Protein AF-A0A1B7MG54-F1 (afdb_monomer)

Radius of gyration: 35.6 Å; Cα contacts (8 Å, |Δi|>4): 89; chains: 1; bounding box: 118×26×64 Å

pLDDT: mean 81.55, std 20.48, range [39.06, 98.69]

Secondary structure (DSSP, 8-state):
------PPPP----------------------------HHHHHHHHHHHHHHTTT-HHHHHHHH-TTTGGGGG-EEEEEETTS--EEEEHHHHHHHHHTT--EEE-TT-GGGG-

Foldseek 3Di:
DDDDDDDDDDDDDDDDDPPPPPPPPPPPPPDPPPPPQDPVNVVVVLVVVCVVVVNQVLVSCCVVPVPCSVQQQDWWFKAWPPDQTDIDGVSVVVVCVVVVTDIDTCRVPVVVND

Mean predicted aligned error: 14.71 Å

Organism: NCBI:txid1314800

Nearest PDB structures (foldseek):
  6zep-assembly1_A  TM=8.447E-01  e=1.990E+00  Aspergillus oryzae RIB40
  4dgu-assembly1_A  TM=4.795E-01  e=6.041E+00  Bacteroides thetaiotaomicron VPI-5482
  5yph-assembly2_B  TM=4.658E-01  e=7.844E+00  Homo sapiens

Solvent-accessible surface area (backbone atoms only — not comparable to full-atom values): 7386 Å² total; per-residue (Å²): 134,87,83,85,87,84,88,86,79,85,84,83,81,84,79,80,84,79,84,76,75,74,76,66,80,80,75,73,81,63,76,79,77,76,75,72,75,47,72,68,55,51,51,54,51,51,55,52,41,25,68,73,50,81,61,36,64,55,62,42,42,43,70,76,39,58,90,60,38,70,56,37,70,36,81,30,32,36,27,41,76,97,54,74,70,43,82,46,28,46,33,52,54,51,52,36,52,75,73,69,53,61,64,48,84,32,63,94,43,60,78,79,74,112

Sequence (114 aa):
MKTFTPLYALLSLLSVSAAAILELPQEVLGRPKIEVLTDRDRDAIIEQLLTTYDDDPVHVMRILDPDNASELDSPRLLQVFGAEAVWMTEGDKLRLRQQGLGFIDLTDHQDLHA

Structure (mmCIF, N/CA/C/O backbone):
data_AF-A0A1B7MG54-F1
#
_entry.id   AF-A0A1B7MG54-F1
#
loop_
_atom_site.group_PDB
_atom_site.id
_atom_site.type_symbol
_atom_site.label_atom_id
_atom_site.label_alt_id
_atom_site.label_comp_id
_atom_site.label_asym_id
_atom_site.label_entity_id
_atom_site.label_seq_id
_atom_site.pdbx_PDB_ins_code
_atom_site.Cartn_x
_atom_site.Cartn_y
_atom_site.Cartn_z
_atom_site.occupancy
_atom_site.B_iso_or_equiv
_atom_site.auth_seq_id
_atom_site.auth_comp_id
_atom_site.auth_asym_id
_atom_site.auth_atom_id
_atom_site.pdbx_PDB_model_num
ATOM 1 N N . MET A 1 1 ? 102.495 -2.946 -30.472 1.00 39.06 1 MET A N 1
ATOM 2 C CA . MET A 1 1 ? 101.785 -2.102 -31.463 1.00 39.06 1 MET A CA 1
ATOM 3 C C . MET A 1 1 ? 100.342 -2.606 -31.491 1.00 39.06 1 MET A C 1
ATOM 5 O O . MET A 1 1 ? 100.162 -3.758 -31.842 1.00 39.06 1 MET A O 1
ATOM 9 N N . LYS A 1 2 ? 99.415 -2.008 -30.715 1.00 44.91 2 LYS A N 1
ATOM 10 C CA . LYS A 1 2 ? 98.339 -1.076 -31.160 1.00 44.91 2 LYS A CA 1
ATOM 11 C C . LYS A 1 2 ? 97.687 -1.576 -32.468 1.00 44.91 2 LYS A C 1
ATOM 13 O O . LYS A 1 2 ? 98.410 -1.693 -33.443 1.00 44.91 2 LYS A O 1
ATOM 18 N N . THR A 1 3 ? 96.398 -1.925 -32.541 1.00 43.34 3 THR A N 1
ATOM 19 C CA . THR A 1 3 ? 95.221 -1.042 -32.349 1.00 43.34 3 THR A CA 1
ATOM 20 C C . THR A 1 3 ? 93.901 -1.852 -32.341 1.00 43.34 3 THR A C 1
ATOM 22 O O . THR A 1 3 ? 93.774 -2.789 -33.116 1.00 43.34 3 THR A O 1
ATOM 25 N N . PHE A 1 4 ? 93.003 -1.619 -31.375 1.00 43.94 4 PHE A N 1
ATOM 26 C CA . PHE A 1 4 ? 91.692 -0.926 -31.476 1.00 43.94 4 PHE A CA 1
ATOM 27 C C . PHE A 1 4 ? 90.560 -1.614 -32.279 1.00 43.94 4 PHE A C 1
ATOM 29 O O . PHE A 1 4 ? 90.593 -1.700 -33.501 1.00 43.94 4 PHE A O 1
ATOM 36 N N . THR A 1 5 ? 89.521 -1.999 -31.526 1.00 47.81 5 THR A N 1
ATOM 37 C CA . THR A 1 5 ? 88.101 -2.235 -31.873 1.00 47.81 5 THR A CA 1
ATOM 38 C C . THR A 1 5 ? 87.473 -1.007 -32.575 1.00 47.81 5 THR A C 1
ATOM 40 O O . THR A 1 5 ? 87.996 0.093 -32.379 1.00 47.81 5 THR A O 1
ATOM 43 N N . PRO A 1 6 ? 86.342 -1.114 -33.320 1.00 54.69 6 PRO A N 1
ATOM 44 C CA . PRO A 1 6 ? 85.039 -1.099 -32.635 1.00 54.69 6 PRO A CA 1
ATOM 45 C C . PRO A 1 6 ? 83.859 -1.862 -33.284 1.00 54.69 6 PRO A C 1
ATOM 47 O O . PRO A 1 6 ? 83.765 -2.097 -34.486 1.00 54.69 6 PRO A O 1
ATOM 50 N N . LEU A 1 7 ? 82.937 -2.181 -32.374 1.00 55.66 7 LEU A N 1
ATOM 51 C CA . LEU A 1 7 ? 81.553 -2.631 -32.495 1.00 55.66 7 LEU A CA 1
ATOM 52 C C . LEU A 1 7 ? 80.721 -1.656 -33.356 1.00 55.66 7 LEU A C 1
ATOM 54 O O . LEU A 1 7 ? 80.660 -0.469 -33.036 1.00 55.66 7 LEU A O 1
ATOM 5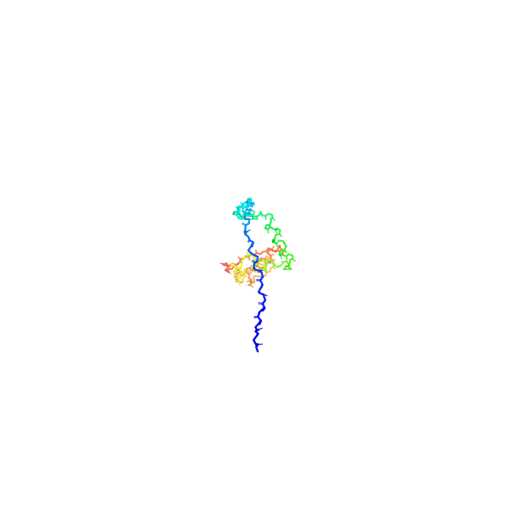8 N N . TYR A 1 8 ? 80.079 -2.138 -34.426 1.00 51.84 8 TYR A N 1
ATOM 59 C CA . TYR A 1 8 ? 79.202 -1.312 -35.265 1.00 51.84 8 TYR A CA 1
ATOM 60 C C . TYR A 1 8 ? 77.760 -1.311 -34.748 1.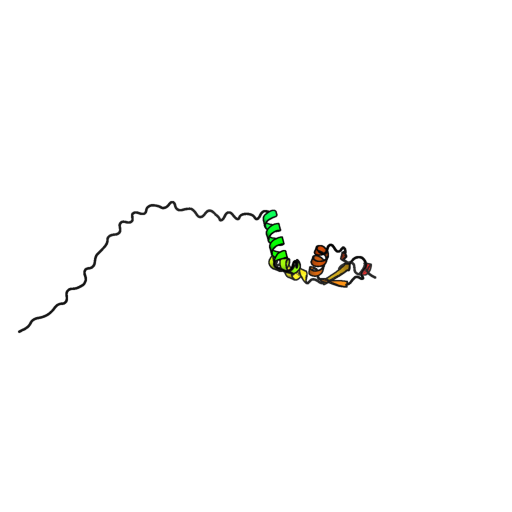00 51.84 8 TYR A C 1
ATOM 62 O O . TYR A 1 8 ? 77.174 -2.354 -34.464 1.00 51.84 8 TYR A O 1
ATOM 70 N N . ALA A 1 9 ? 77.240 -0.093 -34.607 1.00 50.41 9 ALA A N 1
ATOM 71 C CA . ALA A 1 9 ? 75.961 0.258 -34.019 1.00 50.41 9 ALA A CA 1
ATOM 72 C C . ALA A 1 9 ? 74.763 0.011 -34.951 1.00 50.41 9 ALA A C 1
ATOM 74 O O . ALA A 1 9 ? 74.864 0.058 -36.176 1.00 50.41 9 ALA A O 1
ATOM 75 N N . LEU A 1 10 ? 73.629 -0.228 -34.291 1.00 43.56 10 LEU A N 1
ATOM 76 C CA . LEU A 1 10 ? 72.277 -0.451 -34.795 1.00 43.56 10 LEU A CA 1
ATOM 77 C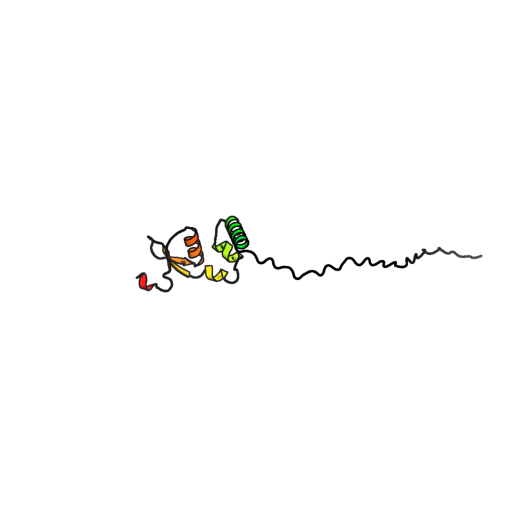 C . LEU A 1 10 ? 71.811 0.618 -35.805 1.00 43.56 10 LEU A C 1
ATOM 79 O O . LEU A 1 10 ? 71.981 1.816 -35.589 1.00 43.56 10 LEU A O 1
ATOM 83 N N . LEU A 1 11 ? 71.154 0.157 -36.869 1.00 44.91 11 LEU A N 1
ATOM 84 C CA . LEU A 1 11 ? 70.574 0.954 -37.946 1.00 44.91 11 LEU A CA 1
ATOM 85 C C . LEU A 1 11 ? 69.207 1.526 -37.520 1.00 44.91 11 LEU A C 1
ATOM 87 O O . LEU A 1 11 ? 68.247 0.778 -37.339 1.00 44.91 11 LEU A O 1
ATOM 91 N N . SER A 1 12 ? 69.104 2.848 -37.382 1.00 51.25 12 SER A N 1
ATOM 92 C CA . SER A 1 12 ? 67.831 3.550 -37.172 1.00 51.25 12 SER A CA 1
ATOM 93 C C . SER A 1 12 ? 67.084 3.707 -38.499 1.00 51.25 12 SER A C 1
ATOM 95 O O . SER A 1 12 ? 67.487 4.499 -39.350 1.00 51.25 12 SER A O 1
ATOM 97 N N . LEU A 1 13 ? 65.976 2.982 -38.673 1.00 51.38 13 LEU A N 1
ATOM 98 C CA . LEU A 1 13 ? 65.031 3.207 -39.770 1.00 51.38 13 LEU A CA 1
ATOM 99 C C . LEU A 1 13 ? 64.012 4.277 -39.357 1.00 51.38 13 LEU A C 1
ATOM 101 O O . LEU A 1 13 ? 63.067 4.013 -38.618 1.00 51.38 13 LEU A O 1
ATOM 105 N N . LEU A 1 14 ? 64.211 5.494 -39.862 1.00 52.09 14 LEU A N 1
ATOM 106 C CA . LEU A 1 14 ? 63.184 6.532 -39.932 1.00 52.09 14 LEU A CA 1
ATOM 107 C C . LEU A 1 14 ? 62.123 6.090 -40.947 1.00 52.09 14 LEU A C 1
ATOM 109 O O . LEU A 1 14 ? 62.363 6.145 -42.151 1.00 52.09 14 LEU A O 1
ATOM 113 N N . SER A 1 15 ? 60.954 5.662 -40.474 1.00 53.56 15 SER A N 1
ATOM 114 C CA . SER A 1 15 ? 59.768 5.565 -41.330 1.00 53.56 15 SER A CA 1
ATOM 115 C C . SER A 1 15 ? 58.968 6.856 -41.203 1.00 53.56 15 SER A C 1
ATOM 117 O O . SER A 1 15 ? 58.449 7.184 -40.139 1.00 53.56 15 SER A O 1
ATOM 119 N N . VAL A 1 16 ? 58.937 7.608 -42.301 1.00 57.28 16 VAL A N 1
ATOM 120 C CA . VAL A 1 16 ? 58.139 8.820 -42.493 1.00 57.28 16 VAL A 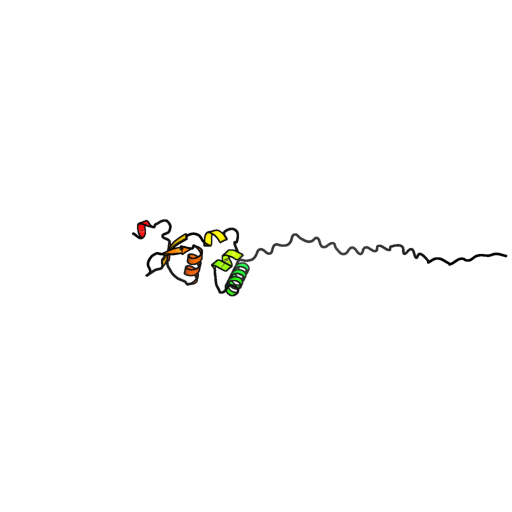CA 1
ATOM 121 C C . VAL A 1 16 ? 56.661 8.428 -42.583 1.00 57.28 16 VAL A C 1
ATOM 123 O O . VAL A 1 16 ? 56.295 7.556 -43.368 1.00 57.28 16 VAL A O 1
ATOM 126 N N . SER A 1 17 ? 55.817 9.071 -41.775 1.00 51.16 17 SER A N 1
ATOM 127 C CA . SER A 1 17 ? 54.362 8.901 -41.784 1.00 51.16 17 SER A CA 1
ATOM 128 C C . SER A 1 17 ? 53.746 9.293 -43.126 1.00 51.16 17 SER A C 1
ATOM 130 O O . SER A 1 17 ? 53.853 10.443 -43.546 1.00 51.16 17 SER A O 1
ATOM 132 N N . ALA A 1 18 ? 52.995 8.377 -43.736 1.00 50.34 18 ALA A N 1
ATOM 133 C CA . ALA A 1 18 ? 51.932 8.720 -44.673 1.00 50.34 18 ALA A CA 1
ATOM 134 C C . ALA A 1 18 ? 50.605 8.683 -43.904 1.00 50.34 18 ALA A C 1
ATOM 136 O O . ALA A 1 18 ? 49.955 7.645 -43.799 1.00 50.34 18 ALA A O 1
ATOM 137 N N . ALA A 1 19 ? 50.228 9.818 -43.314 1.00 50.47 19 ALA A N 1
ATOM 138 C CA . ALA A 1 19 ? 48.891 10.019 -42.773 1.00 50.47 19 ALA A CA 1
ATOM 139 C C . ALA A 1 19 ? 47.904 10.166 -43.943 1.00 50.47 19 ALA A C 1
ATOM 141 O O . ALA A 1 19 ? 47.528 11.269 -44.324 1.00 50.47 19 ALA A O 1
ATOM 142 N N . ALA A 1 20 ? 47.503 9.044 -44.540 1.00 48.72 20 ALA A N 1
ATOM 143 C CA . ALA A 1 20 ? 46.268 8.981 -45.305 1.00 48.72 20 ALA A CA 1
ATOM 144 C C . ALA A 1 20 ? 45.132 8.815 -44.291 1.00 48.72 20 ALA A C 1
ATOM 146 O O . ALA A 1 20 ? 44.711 7.704 -43.975 1.00 48.72 20 ALA A O 1
ATOM 147 N N . ILE A 1 21 ? 44.695 9.937 -43.718 1.00 54.50 21 ILE A N 1
ATOM 148 C CA . ILE A 1 21 ? 43.445 10.001 -42.967 1.00 54.50 21 ILE A CA 1
ATOM 149 C C . ILE A 1 21 ? 42.344 9.814 -44.014 1.00 54.50 21 ILE A C 1
ATOM 151 O O . ILE A 1 21 ? 41.903 10.760 -44.658 1.00 54.50 21 ILE A O 1
ATOM 155 N N . LEU A 1 22 ? 41.955 8.561 -44.250 1.00 44.34 22 LEU A N 1
ATOM 156 C CA . LEU A 1 22 ? 40.609 8.268 -44.715 1.00 44.34 22 LEU A CA 1
ATOM 157 C C . LEU A 1 22 ? 39.703 8.815 -43.617 1.00 44.34 22 LEU A C 1
ATOM 159 O O . LEU A 1 22 ? 39.643 8.233 -42.533 1.00 44.34 22 LEU A O 1
ATOM 163 N N . GLU A 1 23 ? 39.092 9.974 -43.849 1.00 54.38 23 GLU A N 1
ATOM 164 C CA . GLU A 1 23 ? 38.070 10.496 -42.954 1.00 54.38 23 GLU A CA 1
ATOM 165 C C . GLU A 1 23 ? 36.915 9.495 -42.946 1.00 54.38 23 GLU A C 1
ATOM 167 O O . GLU A 1 23 ? 36.025 9.515 -43.795 1.00 54.38 23 GLU A O 1
ATOM 172 N N . LEU A 1 24 ? 36.966 8.561 -41.993 1.00 53.06 24 LEU A N 1
ATOM 173 C CA . LEU A 1 24 ? 35.782 7.871 -41.521 1.00 53.06 24 LEU A CA 1
ATOM 174 C C . LEU A 1 24 ? 34.788 8.979 -41.170 1.00 53.06 24 LEU A C 1
ATOM 176 O O . LEU A 1 24 ? 35.163 9.865 -40.389 1.00 53.06 24 LEU A O 1
ATOM 180 N N . PRO A 1 25 ? 33.576 8.978 -41.755 1.00 49.09 25 PRO A N 1
ATOM 181 C CA . PRO A 1 25 ? 32.579 9.975 -41.417 1.00 49.09 25 PRO A CA 1
ATOM 182 C C . PRO A 1 25 ? 32.451 9.966 -39.899 1.00 49.09 25 PRO A C 1
ATOM 184 O O . PRO A 1 25 ? 32.178 8.926 -39.301 1.00 49.09 25 PRO A O 1
ATOM 187 N N . GLN A 1 26 ? 32.762 11.102 -39.277 1.00 62.53 26 GLN A N 1
ATOM 188 C CA . GLN A 1 26 ? 32.583 11.273 -37.847 1.00 62.53 26 GLN A CA 1
ATOM 189 C C . GLN A 1 26 ? 31.085 11.120 -37.601 1.00 62.53 26 GLN A C 1
ATOM 191 O O . GLN A 1 26 ? 30.303 12.025 -37.898 1.00 62.53 26 GLN A O 1
ATOM 196 N N . GLU A 1 27 ? 30.676 9.944 -37.131 1.00 62.25 27 GLU A N 1
ATOM 197 C CA . GLU A 1 27 ? 29.332 9.732 -36.632 1.00 62.25 27 GLU A CA 1
ATOM 198 C C . GLU A 1 27 ? 29.210 10.619 -35.399 1.00 62.25 27 GLU A C 1
ATOM 200 O O . GLU A 1 27 ? 29.759 10.341 -34.332 1.00 62.25 27 GLU A O 1
ATOM 205 N N . VAL A 1 28 ? 28.569 11.771 -35.589 1.00 66.12 28 VAL A N 1
ATOM 206 C CA . VAL A 1 28 ? 28.120 12.615 -34.493 1.00 66.12 28 VAL A CA 1
ATOM 207 C C . VAL A 1 28 ? 27.255 11.703 -33.643 1.00 66.12 28 VAL A C 1
ATOM 209 O O . VAL A 1 28 ? 26.171 11.328 -34.087 1.00 66.12 28 VAL A O 1
ATOM 212 N N . LEU A 1 29 ? 27.754 11.308 -32.467 1.00 61.38 29 LEU A N 1
ATOM 213 C CA . LEU A 1 29 ? 26.973 10.603 -31.458 1.00 61.38 29 LEU A CA 1
ATOM 214 C C . LEU A 1 29 ? 25.759 11.483 -31.177 1.00 61.38 29 LEU A C 1
ATOM 216 O O . LEU A 1 29 ? 25.831 12.458 -30.424 1.00 61.38 29 LEU A O 1
ATOM 220 N N . GLY A 1 30 ? 24.663 11.191 -31.878 1.00 61.00 30 GLY A N 1
ATOM 221 C CA . GLY A 1 30 ? 23.397 11.853 -31.673 1.00 61.00 30 GLY A CA 1
ATOM 222 C C . GLY A 1 30 ? 23.086 11.758 -30.191 1.00 61.00 30 GLY A C 1
ATOM 223 O O . GLY A 1 30 ? 23.384 10.743 -29.556 1.00 61.00 30 GLY A O 1
ATOM 224 N N . ARG A 1 31 ? 22.518 12.832 -29.632 1.00 55.06 31 ARG A N 1
ATOM 225 C CA . ARG A 1 31 ? 21.909 12.813 -28.298 1.00 55.06 31 ARG A CA 1
ATOM 226 C C . ARG A 1 31 ? 21.242 11.447 -28.129 1.00 55.06 31 ARG A C 1
ATOM 228 O O . ARG A 1 31 ? 20.443 11.126 -29.015 1.00 55.06 31 ARG A O 1
ATOM 235 N N . PRO A 1 32 ? 21.573 10.649 -27.092 1.00 56.22 32 PRO A N 1
ATOM 236 C CA . PRO A 1 32 ? 20.937 9.356 -26.919 1.00 56.22 32 PRO A CA 1
ATOM 237 C C . PRO A 1 32 ? 19.445 9.619 -27.015 1.00 56.22 32 PRO A C 1
ATOM 239 O O . PRO A 1 32 ? 18.903 10.450 -26.277 1.00 56.22 32 PRO A O 1
ATOM 242 N N . LYS A 1 33 ? 18.817 9.032 -28.035 1.00 53.97 33 LYS A N 1
ATOM 243 C CA . LYS A 1 33 ? 17.373 9.046 -28.157 1.00 53.97 33 LYS A CA 1
ATOM 244 C C . LYS A 1 33 ? 16.939 8.290 -26.919 1.00 53.97 33 LYS A C 1
ATOM 246 O O . LYS A 1 33 ? 17.072 7.074 -26.880 1.00 53.97 33 LYS A O 1
ATOM 251 N N . ILE A 1 34 ? 16.570 9.022 -25.872 1.00 59.47 34 ILE A N 1
ATOM 252 C CA . ILE A 1 34 ? 15.949 8.419 -24.706 1.00 59.47 34 ILE A CA 1
ATOM 253 C C . ILE A 1 34 ? 14.692 7.801 -25.294 1.00 59.47 34 ILE A C 1
ATOM 255 O O . ILE A 1 34 ? 13.775 8.522 -25.695 1.00 59.47 34 ILE A O 1
ATOM 259 N N . GLU A 1 35 ? 14.718 6.487 -25.498 1.00 65.19 35 GLU A N 1
ATOM 260 C CA . GLU A 1 35 ? 13.517 5.740 -25.803 1.00 65.19 35 GLU A CA 1
ATOM 261 C C . GLU A 1 35 ? 12.637 5.930 -24.583 1.00 65.19 35 GLU A C 1
ATOM 263 O O . GLU A 1 35 ? 12.887 5.395 -23.506 1.00 65.19 35 GLU A O 1
ATOM 268 N N . VAL A 1 36 ? 11.684 6.848 -24.723 1.00 72.38 36 VAL A N 1
ATOM 269 C CA . VAL A 1 36 ? 10.664 7.069 -23.716 1.00 72.38 36 VAL A CA 1
ATOM 270 C C . VAL A 1 36 ? 9.931 5.743 -23.610 1.00 72.38 36 VAL A C 1
ATOM 272 O O . VAL A 1 36 ? 9.283 5.335 -24.575 1.00 72.38 36 VAL A O 1
ATOM 275 N N . LEU A 1 37 ? 10.098 5.065 -22.473 1.00 77.50 37 LEU A N 1
ATOM 276 C CA . LEU A 1 37 ? 9.427 3.803 -22.192 1.00 77.50 37 LEU A CA 1
ATOM 277 C C . LEU A 1 37 ? 7.935 3.993 -22.427 1.00 77.50 37 LEU A C 1
ATOM 279 O O . LEU A 1 37 ? 7.306 4.866 -21.815 1.00 77.50 37 LEU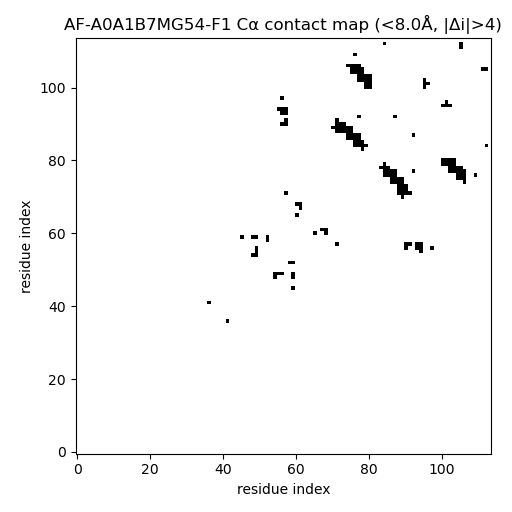 A O 1
ATOM 283 N N . THR A 1 38 ? 7.376 3.190 -23.327 1.00 87.62 38 THR A N 1
ATOM 284 C CA . THR A 1 38 ? 5.935 3.197 -23.540 1.00 87.62 38 THR A CA 1
ATOM 285 C C . THR A 1 38 ? 5.243 2.665 -22.289 1.00 87.62 38 THR A C 1
ATOM 287 O O . THR A 1 38 ? 5.855 1.975 -21.473 1.00 87.62 38 THR A O 1
ATOM 290 N N . ASP A 1 39 ? 3.958 2.967 -22.120 1.00 86.00 39 ASP A N 1
ATOM 291 C CA . ASP A 1 39 ? 3.176 2.448 -20.989 1.00 86.00 39 ASP A CA 1
ATOM 292 C C . ASP A 1 39 ? 3.246 0.914 -20.926 1.00 86.00 39 ASP A C 1
ATOM 294 O O . ASP A 1 39 ? 3.482 0.346 -19.866 1.00 86.00 39 ASP A O 1
ATOM 298 N N . ARG A 1 40 ? 3.204 0.258 -22.094 1.00 87.88 40 ARG A N 1
ATOM 299 C CA . ARG A 1 40 ? 3.367 -1.194 -22.226 1.00 87.88 40 ARG A CA 1
ATOM 300 C C . ARG A 1 40 ? 4.724 -1.691 -21.722 1.00 87.88 40 ARG A C 1
A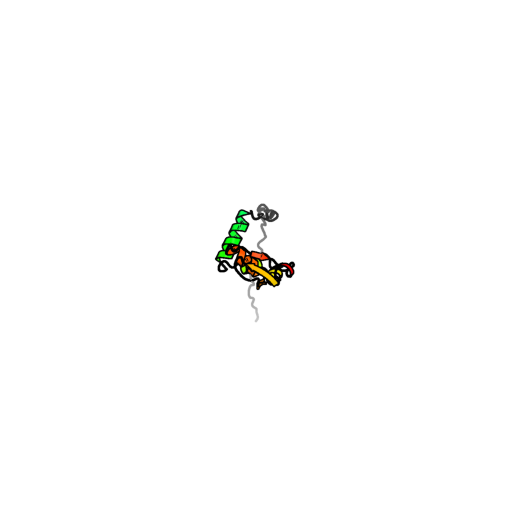TOM 302 O O . ARG A 1 40 ? 4.781 -2.751 -21.108 1.00 87.88 40 ARG A O 1
ATOM 309 N N . ASP A 1 41 ? 5.804 -0.963 -22.004 1.00 91.94 41 ASP A N 1
ATOM 310 C CA . ASP A 1 41 ? 7.142 -1.360 -21.550 1.00 91.94 41 ASP A CA 1
ATOM 311 C C . ASP A 1 41 ? 7.243 -1.258 -20.026 1.00 91.94 41 ASP A C 1
ATOM 313 O O . ASP A 1 41 ? 7.848 -2.117 -19.390 1.00 91.94 41 ASP A O 1
ATOM 317 N N . ARG A 1 42 ? 6.608 -0.240 -19.428 1.00 90.62 42 ARG A N 1
ATOM 318 C CA . ARG A 1 42 ? 6.566 -0.080 -17.968 1.00 90.62 42 ARG A CA 1
ATOM 319 C C . ARG A 1 42 ? 5.773 -1.197 -17.302 1.00 90.62 42 ARG A C 1
ATOM 321 O O . ARG A 1 42 ? 6.276 -1.784 -16.350 1.00 90.62 42 ARG A O 1
ATOM 328 N N . ASP A 1 43 ? 4.599 -1.532 -17.833 1.00 93.12 43 ASP A N 1
ATOM 329 C CA . ASP A 1 43 ? 3.789 -2.640 -17.319 1.00 93.12 43 ASP A CA 1
ATOM 330 C C . ASP A 1 43 ? 4.570 -3.961 -17.388 1.00 93.12 43 ASP A C 1
ATOM 332 O O . ASP A 1 43 ? 4.651 -4.686 -16.403 1.00 93.12 43 ASP A O 1
ATOM 336 N N . ALA A 1 44 ? 5.244 -4.238 -18.511 1.00 95.38 44 ALA A N 1
ATOM 337 C CA . ALA A 1 44 ? 6.061 -5.443 -18.663 1.00 95.38 44 ALA A CA 1
ATOM 338 C C . ALA A 1 44 ? 7.212 -5.526 -17.642 1.00 95.38 44 ALA A C 1
ATOM 340 O O . ALA A 1 44 ? 7.505 -6.609 -17.135 1.00 95.38 44 ALA A O 1
ATOM 341 N N . ILE A 1 45 ? 7.849 -4.395 -17.319 1.00 95.69 45 ILE A N 1
ATOM 342 C CA . ILE A 1 45 ? 8.887 -4.327 -16.280 1.00 95.69 45 ILE A CA 1
ATOM 343 C C . ILE A 1 45 ? 8.285 -4.605 -14.899 1.00 95.69 45 ILE A C 1
ATOM 345 O O . ILE A 1 45 ? 8.864 -5.375 -14.135 1.00 95.69 45 ILE A O 1
ATOM 349 N N . ILE A 1 46 ? 7.131 -4.014 -14.576 1.00 95.50 46 ILE A N 1
ATOM 350 C CA . ILE A 1 46 ? 6.451 -4.233 -13.290 1.00 95.50 46 ILE A CA 1
ATOM 351 C C . ILE A 1 46 ? 6.086 -5.711 -13.125 1.00 95.50 46 ILE A C 1
ATOM 353 O O . ILE A 1 46 ? 6.412 -6.300 -12.098 1.00 95.50 46 ILE A O 1
ATOM 357 N N . GLU A 1 47 ? 5.485 -6.330 -14.142 1.00 96.56 47 GLU A N 1
ATOM 358 C CA . GLU A 1 47 ? 5.119 -7.752 -14.119 1.00 96.56 47 GLU A CA 1
ATOM 359 C C . GLU A 1 47 ? 6.346 -8.661 -13.966 1.00 96.56 47 GLU A C 1
ATOM 361 O O . GLU A 1 47 ? 6.337 -9.629 -13.199 1.00 96.56 47 GLU A O 1
ATOM 366 N N . GLN A 1 48 ? 7.445 -8.330 -14.652 1.00 97.75 48 GLN A N 1
ATOM 367 C CA . GLN A 1 48 ? 8.704 -9.055 -14.505 1.00 97.75 48 GLN A CA 1
ATOM 368 C C . GLN A 1 48 ? 9.266 -8.939 -13.081 1.00 97.75 48 GLN A C 1
ATOM 370 O O . GLN A 1 48 ? 9.752 -9.930 -12.529 1.00 97.75 48 GLN A O 1
ATOM 375 N N . LEU A 1 49 ? 9.209 -7.749 -12.480 1.00 98.06 49 LEU A N 1
ATOM 376 C CA . LEU A 1 49 ? 9.650 -7.530 -11.105 1.00 98.06 49 LEU A CA 1
ATOM 377 C C . LEU A 1 49 ? 8.764 -8.284 -10.110 1.00 98.06 49 LEU A C 1
ATOM 379 O O . LEU A 1 49 ? 9.304 -8.977 -9.256 1.00 98.06 49 LEU A O 1
ATOM 383 N N . LEU A 1 50 ? 7.438 -8.227 -10.248 1.00 97.38 50 LEU A N 1
ATOM 384 C CA . LEU A 1 50 ? 6.514 -8.986 -9.395 1.00 97.38 50 LEU A CA 1
ATOM 385 C C . LEU A 1 50 ? 6.826 -10.484 -9.452 1.00 97.38 50 LEU A C 1
ATOM 387 O O . LEU A 1 50 ? 7.083 -11.090 -8.416 1.00 97.38 50 LEU A O 1
ATOM 391 N N . THR A 1 51 ? 6.980 -11.034 -10.660 1.00 97.88 51 THR A N 1
ATOM 392 C CA . THR A 1 51 ? 7.370 -12.441 -10.857 1.00 97.88 51 THR A CA 1
ATOM 393 C C . THR A 1 51 ? 8.706 -12.779 -10.178 1.00 97.88 51 THR A C 1
ATOM 395 O O . THR A 1 51 ? 8.896 -13.885 -9.680 1.00 97.88 51 THR A O 1
ATOM 398 N N . THR A 1 52 ? 9.661 -11.844 -10.173 1.00 98.25 52 THR A N 1
ATOM 399 C CA . THR A 1 52 ? 10.999 -12.051 -9.591 1.00 98.25 52 THR A CA 1
ATOM 400 C C . THR A 1 52 ? 10.985 -12.011 -8.062 1.00 98.25 52 THR A C 1
ATOM 402 O O . THR A 1 52 ? 11.813 -12.663 -7.428 1.00 98.25 52 THR A O 1
ATOM 405 N N . TYR A 1 53 ? 10.067 -11.246 -7.473 1.00 97.06 53 TYR A N 1
ATOM 406 C CA . TYR A 1 53 ? 10.015 -10.960 -6.040 1.00 97.06 53 TYR A CA 1
ATOM 407 C C . TYR A 1 53 ? 8.775 -11.564 -5.370 1.00 97.06 53 TYR A C 1
ATOM 409 O O . TYR A 1 53 ? 8.162 -10.925 -4.516 1.00 97.06 53 TYR A O 1
ATOM 417 N N . ASP A 1 54 ? 8.434 -12.799 -5.751 1.00 96.69 54 ASP A N 1
ATOM 418 C CA . ASP A 1 54 ? 7.358 -13.610 -5.159 1.00 96.69 54 ASP A CA 1
ATOM 419 C C . ASP A 1 54 ? 5.997 -12.894 -5.115 1.00 96.69 54 ASP A C 1
ATOM 421 O O . ASP A 1 54 ? 5.245 -13.003 -4.146 1.00 96.69 54 ASP A O 1
ATOM 425 N N . ASP A 1 55 ? 5.703 -12.123 -6.162 1.00 96.81 55 ASP A N 1
ATOM 426 C CA . ASP A 1 55 ? 4.529 -11.265 -6.274 1.00 96.81 55 ASP A CA 1
ATOM 427 C C . ASP A 1 55 ? 4.381 -10.263 -5.110 1.00 96.81 55 ASP A C 1
ATOM 429 O O . ASP A 1 55 ? 3.275 -9.807 -4.862 1.00 96.81 55 ASP A O 1
ATOM 433 N N . ASP A 1 56 ? 5.438 -9.862 -4.387 1.00 97.38 56 ASP A N 1
ATOM 434 C CA . ASP A 1 56 ? 5.311 -8.861 -3.312 1.00 97.38 56 ASP A CA 1
ATOM 435 C C . ASP A 1 56 ? 5.337 -7.420 -3.868 1.00 97.38 56 ASP A C 1
ATOM 437 O O . ASP A 1 56 ? 6.411 -6.894 -4.196 1.00 97.38 56 ASP A O 1
ATOM 441 N N . PRO A 1 57 ? 4.193 -6.704 -3.914 1.00 97.12 57 PRO A N 1
ATOM 442 C CA . PRO A 1 57 ? 4.123 -5.359 -4.474 1.00 97.12 57 PRO A CA 1
ATOM 443 C C . PRO A 1 57 ? 4.919 -4.355 -3.640 1.00 97.12 57 PRO A C 1
ATOM 445 O O . PRO A 1 57 ? 5.369 -3.340 -4.168 1.00 97.12 57 PRO A O 1
ATOM 448 N N . VAL A 1 58 ? 5.132 -4.629 -2.349 1.00 98.06 58 VAL A N 1
ATOM 449 C CA . VAL A 1 58 ? 5.930 -3.765 -1.472 1.00 98.06 58 VAL A CA 1
ATOM 450 C C . VAL A 1 58 ? 7.403 -3.847 -1.851 1.00 98.06 58 VAL A C 1
ATOM 452 O O . VAL A 1 58 ? 8.069 -2.816 -1.924 1.00 98.06 58 VAL A O 1
ATOM 455 N N . HIS A 1 59 ? 7.916 -5.045 -2.144 1.00 98.19 59 HIS A N 1
ATOM 456 C CA . HIS A 1 59 ? 9.295 -5.210 -2.599 1.00 98.19 59 HIS A CA 1
ATOM 457 C C . HIS A 1 59 ? 9.507 -4.491 -3.934 1.00 98.19 59 HIS A C 1
ATOM 459 O O . HIS A 1 59 ? 10.440 -3.700 -4.072 1.00 98.19 59 HIS A O 1
ATOM 465 N N . VAL A 1 60 ? 8.596 -4.694 -4.888 1.00 98.00 60 VAL A N 1
ATOM 466 C CA . VAL A 1 60 ? 8.665 -4.042 -6.201 1.00 98.00 60 VAL A CA 1
ATOM 467 C C . VAL A 1 60 ? 8.609 -2.518 -6.076 1.00 98.00 60 VAL A C 1
ATOM 469 O O . VAL A 1 60 ? 9.424 -1.831 -6.689 1.00 98.00 60 VAL A O 1
ATOM 472 N N . MET A 1 61 ? 7.728 -1.973 -5.231 1.00 97.19 61 MET A N 1
ATOM 473 C CA . MET A 1 61 ? 7.637 -0.525 -5.017 1.00 97.19 61 MET A CA 1
ATOM 474 C C . MET A 1 61 ? 8.928 0.058 -4.428 1.00 97.19 61 MET A C 1
ATOM 476 O O . MET A 1 61 ? 9.379 1.107 -4.872 1.00 97.19 61 MET A O 1
ATOM 480 N N . ARG A 1 62 ? 9.582 -0.649 -3.495 1.00 97.62 62 ARG A N 1
ATOM 481 C CA . ARG A 1 62 ? 10.878 -0.222 -2.933 1.00 97.62 62 ARG A CA 1
ATOM 482 C C . ARG A 1 62 ? 11.999 -0.150 -3.977 1.00 97.62 62 ARG A C 1
ATOM 484 O O . ARG A 1 62 ? 12.947 0.604 -3.786 1.00 97.62 62 ARG A O 1
ATOM 491 N N . ILE A 1 63 ? 11.906 -0.934 -5.052 1.00 97.25 63 ILE A N 1
ATOM 492 C CA . ILE A 1 63 ? 12.864 -0.917 -6.168 1.00 97.25 63 ILE A CA 1
ATOM 493 C C . ILE A 1 63 ? 12.540 0.212 -7.148 1.00 97.25 63 ILE A C 1
ATOM 495 O O . ILE A 1 63 ? 13.447 0.906 -7.603 1.00 97.25 63 ILE A O 1
ATOM 499 N N . LEU A 1 64 ? 11.261 0.369 -7.496 1.00 95.62 64 LEU A N 1
ATOM 500 C CA . LEU A 1 64 ? 10.815 1.32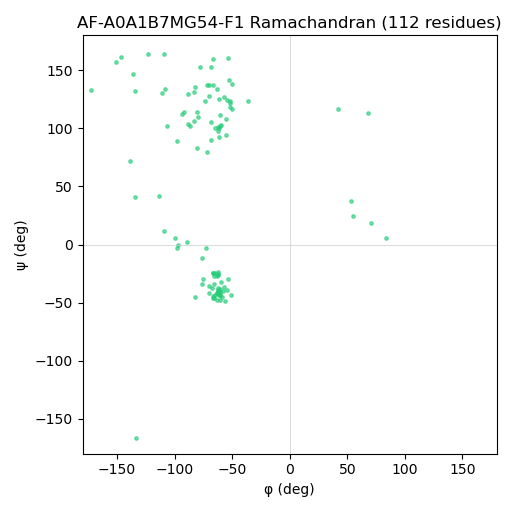8 -8.508 1.00 95.62 64 LEU A CA 1
ATOM 501 C C . LEU A 1 64 ? 10.811 2.773 -8.006 1.00 95.62 64 LEU A C 1
ATOM 503 O O . LEU A 1 64 ? 11.078 3.682 -8.789 1.00 95.62 64 LEU A O 1
ATOM 507 N N . ASP A 1 65 ? 10.517 2.975 -6.724 1.00 95.69 65 ASP A N 1
ATOM 508 C CA . ASP A 1 65 ? 10.412 4.290 -6.101 1.00 95.69 65 ASP A CA 1
ATOM 509 C C . ASP A 1 65 ? 11.066 4.298 -4.704 1.00 95.69 65 ASP A C 1
ATOM 511 O O . ASP A 1 65 ? 10.390 4.316 -3.669 1.00 95.69 65 ASP A O 1
ATOM 515 N N . PRO A 1 66 ? 12.410 4.239 -4.648 1.00 96.69 66 PRO A N 1
ATOM 516 C CA . PRO A 1 66 ? 13.142 4.177 -3.387 1.00 96.69 66 PRO A CA 1
ATOM 517 C C . PRO A 1 66 ? 13.004 5.455 -2.549 1.00 96.69 66 PRO A C 1
ATOM 519 O O . PRO A 1 66 ? 13.094 5.383 -1.324 1.00 96.69 66 PRO A O 1
ATOM 522 N N . ASP A 1 67 ? 12.768 6.607 -3.181 1.00 97.19 67 ASP A N 1
ATOM 523 C CA . ASP A 1 67 ? 12.664 7.894 -2.487 1.00 97.19 67 ASP A CA 1
ATOM 524 C C . ASP A 1 67 ? 11.382 7.967 -1.640 1.00 97.19 67 ASP A C 1
ATOM 526 O O . ASP A 1 67 ? 11.406 8.496 -0.526 1.00 97.19 67 ASP A O 1
ATOM 530 N N . ASN A 1 68 ? 10.284 7.366 -2.114 1.00 94.56 68 ASN A N 1
ATOM 531 C CA . ASN A 1 68 ? 9.007 7.312 -1.390 1.00 94.56 68 ASN A CA 1
ATOM 532 C C . ASN A 1 68 ? 8.789 5.991 -0.626 1.00 94.56 68 ASN A C 1
ATOM 534 O O . ASN A 1 68 ? 7.820 5.849 0.117 1.00 94.56 68 ASN A O 1
ATOM 538 N N . ALA A 1 69 ? 9.711 5.029 -0.735 1.00 96.94 69 ALA A N 1
ATOM 539 C CA . ALA A 1 69 ? 9.611 3.703 -0.121 1.00 96.94 69 ALA A CA 1
ATOM 540 C C . ALA A 1 69 ? 9.347 3.713 1.394 1.00 96.94 69 ALA A C 1
ATOM 542 O O . ALA A 1 69 ? 8.724 2.786 1.913 1.00 96.94 69 ALA A O 1
ATOM 543 N N . SER A 1 70 ? 9.817 4.742 2.106 1.00 97.38 70 SER A N 1
ATOM 544 C CA . SER A 1 70 ? 9.590 4.880 3.550 1.00 97.38 70 SER A CA 1
ATOM 545 C C . SER A 1 70 ? 8.110 5.037 3.919 1.00 97.38 70 SER A C 1
ATOM 547 O O . SER A 1 70 ? 7.700 4.614 4.999 1.00 97.38 70 SER A O 1
ATOM 549 N N . GLU A 1 71 ? 7.281 5.569 3.013 1.00 97.56 71 GLU A N 1
ATOM 550 C CA . GLU A 1 71 ? 5.847 5.730 3.253 1.00 97.56 71 GLU A CA 1
ATOM 551 C C . GLU A 1 71 ? 5.125 4.385 3.370 1.00 97.56 71 GLU A C 1
ATOM 553 O O . GLU A 1 71 ? 4.103 4.306 4.052 1.00 97.56 71 GLU A O 1
ATOM 558 N N . LEU A 1 72 ? 5.678 3.316 2.781 1.00 98.38 72 LEU A N 1
ATOM 559 C CA . LEU A 1 72 ? 5.129 1.959 2.856 1.00 98.38 72 LEU A CA 1
ATOM 560 C C . LEU A 1 72 ? 5.087 1.428 4.291 1.00 98.38 72 LEU A C 1
ATOM 562 O O . LEU A 1 72 ? 4.242 0.595 4.597 1.00 98.38 72 LEU A O 1
ATOM 566 N N . ASP A 1 73 ? 5.948 1.926 5.177 1.00 98.38 73 ASP 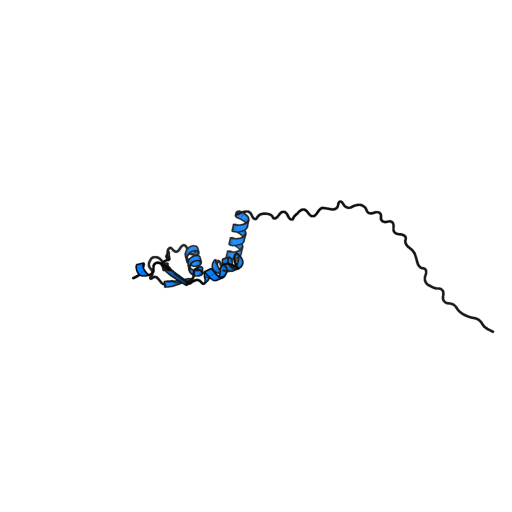A N 1
ATOM 567 C CA . ASP A 1 73 ? 5.970 1.540 6.590 1.00 98.38 73 ASP A CA 1
ATOM 568 C C . ASP A 1 73 ? 5.050 2.429 7.457 1.00 98.38 73 ASP A C 1
ATOM 570 O O . ASP A 1 73 ? 4.970 2.249 8.674 1.00 98.38 73 ASP A O 1
ATOM 574 N N . SER A 1 74 ? 4.325 3.384 6.853 1.00 98.31 74 SER A N 1
ATOM 575 C CA . SER A 1 74 ? 3.408 4.273 7.577 1.00 98.31 74 SER A CA 1
ATOM 576 C C . SER A 1 74 ? 2.267 3.484 8.220 1.00 98.31 74 SER A C 1
ATOM 578 O O . SER A 1 74 ? 1.634 2.680 7.529 1.00 98.31 74 SER A O 1
ATOM 580 N N . PRO A 1 75 ? 1.931 3.740 9.497 1.00 98.25 75 PRO A N 1
ATOM 581 C CA . PRO A 1 75 ? 0.830 3.059 10.163 1.00 98.25 75 PRO A CA 1
ATOM 582 C C . PRO A 1 75 ? -0.516 3.446 9.543 1.00 98.25 75 PRO A C 1
ATOM 584 O O . PRO A 1 75 ? -0.783 4.624 9.275 1.00 98.25 75 PRO A O 1
ATOM 587 N N . ARG A 1 76 ? -1.376 2.443 9.352 1.00 98.00 76 ARG A N 1
ATOM 588 C CA . ARG A 1 76 ? -2.740 2.582 8.833 1.00 98.00 76 ARG A CA 1
ATOM 589 C C . ARG A 1 76 ? -3.723 1.769 9.658 1.00 98.00 76 ARG A C 1
ATOM 591 O O . ARG A 1 76 ? -3.470 0.595 9.916 1.00 98.00 76 ARG A O 1
ATOM 598 N N . LEU A 1 77 ? -4.844 2.368 10.051 1.00 97.75 77 LEU A N 1
ATOM 599 C CA . LEU A 1 77 ? -5.940 1.642 10.691 1.00 97.75 77 LEU A CA 1
ATOM 600 C C . LEU A 1 77 ? -6.866 1.117 9.596 1.00 97.75 77 LEU A C 1
ATOM 602 O O . LEU A 1 77 ? -7.623 1.884 9.005 1.00 97.75 77 LEU A O 1
ATOM 606 N N . LEU A 1 78 ? -6.783 -0.179 9.304 1.00 97.62 78 LEU A N 1
ATOM 607 C CA . LEU A 1 78 ? -7.519 -0.797 8.206 1.00 97.62 78 LEU A CA 1
ATOM 608 C C . LEU A 1 78 ? -8.597 -1.731 8.741 1.00 97.62 78 LEU A C 1
ATOM 610 O O . LEU A 1 78 ? -8.323 -2.609 9.557 1.00 97.62 78 LEU A O 1
ATOM 614 N N . GLN A 1 79 ? -9.815 -1.575 8.230 1.00 97.00 79 GLN A N 1
ATOM 615 C CA . GLN A 1 79 ? -10.909 -2.512 8.455 1.00 97.00 79 GLN A CA 1
ATOM 616 C C . GLN A 1 79 ? -11.171 -3.313 7.181 1.00 97.00 79 GLN A C 1
ATOM 618 O O . GLN A 1 79 ? -11.799 -2.819 6.244 1.00 97.00 79 GLN A O 1
ATOM 623 N N . VAL A 1 80 ? -10.699 -4.560 7.143 1.00 97.00 80 VAL A N 1
ATOM 624 C CA . VAL A 1 80 ? -11.049 -5.513 6.077 1.00 97.00 80 VAL A CA 1
ATOM 625 C C . VAL A 1 80 ? -12.504 -5.949 6.264 1.00 97.00 80 VAL A C 1
ATOM 627 O O . VAL A 1 80 ? -12.938 -6.194 7.390 1.00 97.00 80 VAL A O 1
ATOM 630 N N . PHE A 1 81 ? -13.284 -6.038 5.183 1.00 93.94 81 PHE A N 1
ATOM 631 C CA . PHE A 1 81 ? -14.706 -6.378 5.295 1.00 93.94 81 PHE A CA 1
ATOM 632 C C . PHE A 1 81 ? -14.933 -7.718 6.010 1.00 93.94 81 PHE A C 1
ATOM 634 O O . PHE A 1 81 ? -14.395 -8.749 5.614 1.00 93.94 81 PHE A O 1
ATOM 641 N N . GLY A 1 82 ? -15.774 -7.696 7.049 1.00 92.44 82 GLY A N 1
ATOM 642 C CA . GLY A 1 82 ? -16.064 -8.869 7.880 1.00 92.44 82 GLY A CA 1
ATOM 643 C C . GLY A 1 82 ? -15.047 -9.134 8.995 1.00 92.44 82 GLY A C 1
ATOM 644 O O . GLY A 1 82 ? -15.174 -10.145 9.682 1.00 92.44 82 GLY A O 1
ATOM 645 N N . ALA A 1 83 ? -14.072 -8.245 9.193 1.00 94.19 83 ALA A N 1
ATOM 646 C CA . ALA A 1 83 ? -13.110 -8.292 10.285 1.00 94.19 83 ALA A CA 1
ATOM 647 C C . ALA A 1 83 ? -13.136 -6.997 11.115 1.00 94.19 83 ALA A C 1
ATOM 649 O O . ALA A 1 83 ? -13.662 -5.961 10.695 1.00 94.19 83 ALA A O 1
ATOM 650 N N . GLU A 1 84 ? -12.547 -7.074 12.305 1.00 94.81 84 GLU A N 1
ATOM 651 C CA . GLU A 1 84 ? -12.271 -5.902 13.133 1.00 94.81 84 GLU A CA 1
ATOM 652 C C . GLU A 1 84 ? -11.195 -5.021 12.491 1.00 94.81 84 GLU A C 1
ATOM 654 O O . GLU A 1 84 ? -10.334 -5.512 11.754 1.00 94.81 84 GLU A O 1
ATOM 659 N N . ALA A 1 85 ? -11.230 -3.717 12.782 1.00 96.06 85 ALA A N 1
ATOM 660 C CA . ALA A 1 85 ? -10.168 -2.826 12.335 1.00 96.06 85 ALA A CA 1
ATOM 661 C C . ALA A 1 85 ? -8.876 -3.110 13.103 1.00 96.06 85 ALA A C 1
ATOM 663 O O . ALA A 1 85 ? -8.878 -3.290 14.323 1.00 96.06 85 ALA A O 1
ATOM 664 N N . VAL A 1 86 ? -7.762 -3.133 12.379 1.00 96.75 86 VAL A N 1
ATOM 665 C CA . VAL A 1 86 ? -6.437 -3.421 12.924 1.00 96.75 86 VAL A CA 1
ATOM 666 C C . VAL A 1 86 ? -5.409 -2.443 12.372 1.00 96.75 86 VAL A C 1
ATOM 668 O O . VAL A 1 86 ? -5.500 -1.989 11.230 1.00 96.75 86 VAL A O 1
ATOM 671 N N . TRP A 1 87 ? -4.418 -2.109 13.196 1.00 97.50 87 TRP A N 1
ATOM 672 C CA . TRP A 1 87 ? -3.269 -1.327 12.754 1.00 97.50 87 TRP A CA 1
ATOM 673 C C . TRP A 1 87 ? -2.350 -2.195 11.896 1.00 97.50 87 TRP A C 1
ATOM 675 O O . TRP A 1 87 ? -1.881 -3.247 12.329 1.00 97.50 87 TRP A O 1
ATOM 685 N N . MET A 1 88 ? -2.105 -1.731 10.680 1.00 98.12 88 MET A N 1
ATOM 686 C CA . MET A 1 88 ? -1.247 -2.329 9.663 1.00 98.12 88 MET A CA 1
ATOM 687 C C . MET A 1 88 ? -0.345 -1.235 9.071 1.00 98.12 88 MET A C 1
ATOM 689 O O . MET A 1 88 ? -0.249 -0.138 9.627 1.00 98.12 88 MET A O 1
ATOM 693 N N . THR A 1 89 ? 0.307 -1.511 7.944 1.00 98.69 89 THR A N 1
ATOM 694 C CA . THR A 1 89 ? 1.101 -0.525 7.198 1.00 98.69 89 THR A CA 1
ATOM 695 C C . THR A 1 89 ? 0.449 -0.125 5.867 1.00 98.69 89 THR A C 1
ATOM 697 O O . THR A 1 89 ? -0.430 -0.822 5.352 1.00 98.69 89 THR A O 1
ATOM 700 N N . GLU A 1 90 ? 0.887 0.982 5.259 1.00 98.56 90 GLU A N 1
ATOM 701 C CA . GLU A 1 90 ? 0.518 1.321 3.871 1.00 98.56 90 GLU A CA 1
ATOM 702 C C . GLU A 1 90 ? 0.983 0.229 2.886 1.00 98.56 90 GLU A C 1
ATOM 704 O O . GLU A 1 90 ? 0.296 -0.073 1.914 1.00 98.56 90 GLU A O 1
ATOM 709 N N . GLY A 1 91 ? 2.101 -0.446 3.156 1.00 98.50 91 GLY A N 1
ATOM 710 C CA . GLY A 1 91 ? 2.543 -1.605 2.383 1.00 98.50 91 GLY A CA 1
ATOM 711 C C . GLY A 1 91 ? 1.560 -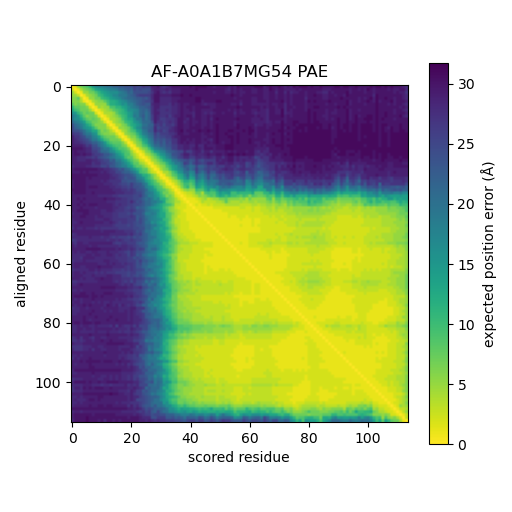2.775 2.471 1.00 98.50 91 GLY A C 1
ATOM 712 O O . GLY A 1 91 ? 1.224 -3.388 1.457 1.00 98.50 91 GLY A O 1
ATOM 713 N N . ASP A 1 92 ? 1.017 -3.054 3.655 1.00 98.50 92 ASP A N 1
ATOM 714 C CA . ASP A 1 92 ? -0.005 -4.094 3.808 1.00 98.50 92 ASP A CA 1
ATOM 715 C C . ASP A 1 92 ? -1.299 -3.739 3.073 1.00 98.50 92 ASP A C 1
ATOM 717 O O . ASP A 1 92 ? -1.934 -4.609 2.479 1.00 98.50 92 ASP A O 1
ATOM 721 N N . LYS A 1 93 ? -1.649 -2.450 3.018 1.00 97.94 93 LYS A N 1
ATOM 722 C CA . LYS A 1 93 ? -2.756 -1.943 2.199 1.00 97.94 93 LYS A CA 1
ATOM 723 C C . LYS A 1 93 ? -2.578 -2.277 0.715 1.00 97.94 93 LYS A C 1
ATOM 725 O O . LYS A 1 93 ? -3.547 -2.651 0.051 1.00 97.94 93 LYS A O 1
ATOM 730 N N . LEU A 1 94 ? -1.354 -2.184 0.189 1.00 97.56 94 LEU A N 1
ATOM 731 C CA . LEU A 1 94 ? -1.046 -2.612 -1.181 1.00 97.56 94 LEU A CA 1
ATOM 732 C C . LEU A 1 94 ? -1.217 -4.125 -1.359 1.00 97.56 94 LEU A C 1
ATOM 734 O O . LEU A 1 94 ? -1.832 -4.550 -2.338 1.00 97.56 94 LEU A O 1
ATOM 738 N N . ARG A 1 95 ? -0.753 -4.935 -0.400 1.00 98.06 95 ARG A N 1
ATOM 739 C CA . ARG A 1 95 ? -0.926 -6.400 -0.436 1.00 98.06 95 ARG A CA 1
ATOM 740 C C . ARG A 1 95 ? -2.400 -6.809 -0.391 1.00 98.06 95 ARG A C 1
ATOM 742 O O . ARG A 1 95 ? -2.810 -7.686 -1.146 1.00 98.06 95 ARG A O 1
ATOM 749 N N . LEU A 1 96 ? -3.225 -6.134 0.414 1.00 97.94 96 LEU A N 1
ATOM 750 C CA . LEU A 1 96 ? -4.676 -6.357 0.442 1.00 97.94 96 LEU A CA 1
ATOM 751 C C . LEU A 1 96 ? -5.323 -6.071 -0.921 1.00 97.94 96 LEU A C 1
ATOM 753 O O . LEU A 1 96 ? -6.135 -6.868 -1.394 1.00 97.94 96 LEU A O 1
ATOM 757 N N . ARG A 1 97 ? -4.937 -4.969 -1.585 1.00 96.62 97 ARG A N 1
ATOM 758 C CA . ARG A 1 97 ? -5.426 -4.643 -2.938 1.00 96.62 97 ARG A CA 1
ATOM 759 C C . ARG A 1 97 ? -5.040 -5.710 -3.955 1.00 96.62 97 ARG A C 1
ATOM 761 O O . ARG A 1 97 ? -5.882 -6.097 -4.759 1.00 96.62 97 ARG A O 1
ATOM 768 N N . GLN A 1 98 ? -3.803 -6.199 -3.904 1.00 96.25 98 GLN A N 1
ATOM 769 C CA . GLN A 1 98 ? -3.341 -7.264 -4.793 1.00 96.25 98 GLN A CA 1
ATOM 770 C C . GLN A 1 98 ? -4.123 -8.569 -4.587 1.00 96.25 98 GLN A C 1
ATOM 772 O O . GLN A 1 98 ? -4.466 -9.243 -5.553 1.00 96.25 98 GLN A O 1
ATOM 777 N N . GLN A 1 99 ? -4.477 -8.892 -3.342 1.00 96.12 99 GLN A N 1
ATOM 778 C CA . GLN A 1 99 ? -5.320 -10.045 -3.005 1.00 96.12 99 GLN A CA 1
ATOM 779 C C . GLN A 1 99 ? -6.801 -9.852 -3.383 1.00 96.12 99 GLN A C 1
ATOM 781 O O . GLN A 1 99 ? -7.611 -10.756 -3.181 1.00 96.12 99 GLN A O 1
ATOM 786 N N . GLY A 1 100 ? -7.184 -8.683 -3.910 1.00 97.06 100 GLY A N 1
ATOM 787 C CA . GLY A 1 100 ? -8.569 -8.355 -4.248 1.00 97.06 100 GLY A CA 1
ATOM 788 C C . GLY A 1 100 ? -9.471 -8.152 -3.027 1.00 97.06 100 GLY A C 1
ATOM 789 O O . GLY A 1 100 ? -10.694 -8.226 -3.151 1.00 97.06 100 GLY A O 1
ATOM 790 N N . LEU A 1 101 ? -8.894 -7.913 -1.845 1.00 97.62 101 LEU A N 1
ATOM 791 C CA . LEU A 1 101 ? -9.647 -7.709 -0.613 1.00 97.62 101 LEU A CA 1
ATOM 792 C C . LEU A 1 101 ? -10.122 -6.259 -0.498 1.00 97.62 101 LEU A C 1
ATOM 794 O O . LEU A 1 101 ? -9.353 -5.309 -0.650 1.00 97.62 101 LEU A O 1
ATOM 798 N N . GLY A 1 102 ? -11.409 -6.097 -0.190 1.00 96.69 102 GLY A N 1
ATOM 799 C CA . GLY A 1 102 ? -11.999 -4.802 0.127 1.00 96.69 102 GLY A CA 1
ATOM 800 C C . GLY A 1 102 ? -11.761 -4.422 1.589 1.00 96.69 102 GLY A C 1
ATOM 801 O O . GLY A 1 102 ? -11.941 -5.243 2.491 1.00 96.69 102 GLY A O 1
ATOM 802 N N . PHE A 1 103 ? -11.381 -3.170 1.819 1.00 97.25 103 PHE A N 1
ATOM 803 C CA . PHE A 1 103 ? -11.166 -2.612 3.150 1.00 97.25 103 PHE A CA 1
ATOM 804 C C . PHE A 1 103 ? -11.539 -1.126 3.188 1.00 97.25 103 PHE A C 1
ATOM 806 O O . PHE A 1 103 ? -11.596 -0.458 2.152 1.00 97.25 103 PHE A O 1
ATOM 813 N N . ILE A 1 104 ? -11.758 -0.614 4.396 1.00 96.44 104 ILE A N 1
ATOM 814 C CA . ILE A 1 104 ? -11.912 0.811 4.692 1.00 96.44 104 ILE A CA 1
ATOM 815 C C . ILE A 1 104 ? -10.652 1.279 5.426 1.00 96.44 104 ILE A C 1
ATOM 817 O O . ILE A 1 104 ? -10.175 0.603 6.337 1.00 96.44 104 ILE A O 1
ATOM 821 N N . ASP A 1 105 ? -10.109 2.423 5.014 1.00 97.00 105 ASP A N 1
ATOM 822 C CA . ASP A 1 105 ? -9.015 3.095 5.717 1.00 97.00 105 ASP A CA 1
ATOM 823 C C . ASP A 1 105 ? -9.609 4.104 6.707 1.00 97.00 105 ASP A C 1
ATOM 825 O O . ASP A 1 105 ? -10.276 5.059 6.307 1.00 97.00 105 ASP A O 1
ATOM 829 N N . LEU A 1 106 ? -9.413 3.843 7.996 1.00 96.75 106 LEU A N 1
ATOM 830 C CA . LEU A 1 106 ? -9.962 4.610 9.115 1.00 96.75 106 LEU A CA 1
ATOM 831 C C . LEU A 1 106 ? -8.878 5.411 9.847 1.00 96.75 106 LEU A C 1
ATOM 833 O O . LEU A 1 106 ? -9.132 5.927 10.933 1.00 96.75 106 LEU A O 1
ATOM 837 N N . THR A 1 107 ? -7.672 5.518 9.280 1.00 96.38 107 THR A N 1
ATOM 838 C CA . THR A 1 107 ? -6.504 6.131 9.940 1.00 96.38 107 THR A CA 1
ATOM 839 C C . THR A 1 107 ? -6.810 7.522 10.512 1.00 96.38 107 THR A C 1
ATOM 841 O O . THR A 1 107 ? -6.474 7.791 11.669 1.00 96.38 107 THR A O 1
ATOM 844 N N . ASP A 1 108 ? -7.526 8.351 9.747 1.00 95.12 108 ASP A N 1
ATOM 845 C CA . ASP A 1 108 ? -7.916 9.722 10.116 1.00 95.12 108 ASP A CA 1
ATOM 846 C C . ASP A 1 108 ? -9.369 9.838 10.627 1.00 95.12 108 ASP A C 1
ATOM 848 O O . ASP A 1 108 ? -9.865 10.936 10.878 1.00 95.12 108 ASP A O 1
ATOM 852 N N . HIS A 1 109 ? -10.061 8.706 10.784 1.00 92.31 109 HIS A N 1
ATOM 853 C CA . HIS A 1 109 ? -11.484 8.613 11.134 1.00 92.31 109 HIS A CA 1
ATOM 854 C C . HIS A 1 109 ? -11.730 7.566 12.229 1.00 92.31 109 HIS A C 1
ATOM 856 O O . HIS A 1 109 ? -12.672 6.776 12.171 1.00 92.31 109 HIS A O 1
ATOM 862 N N . GLN A 1 110 ? -10.841 7.527 13.223 1.00 87.25 110 GLN A N 1
ATOM 863 C CA . GLN A 1 110 ? -10.868 6.532 14.303 1.00 87.25 110 GLN A CA 1
ATOM 864 C C . GLN A 1 110 ? -12.143 6.626 15.156 1.00 87.25 110 GLN A C 1
ATOM 866 O O . GLN A 1 110 ? -12.558 5.646 15.764 1.00 87.25 110 GLN A O 1
ATOM 871 N N . ASP A 1 111 ? -12.790 7.790 15.172 1.00 84.19 111 ASP A N 1
ATOM 872 C CA . ASP A 1 111 ? -14.080 8.033 15.815 1.00 84.19 111 ASP A CA 1
ATOM 873 C C . ASP A 1 111 ? -15.234 7.248 15.176 1.00 84.19 111 ASP A C 1
ATOM 875 O O . ASP A 1 111 ? -16.211 6.942 15.856 1.00 84.19 111 ASP A O 1
ATOM 879 N N . LEU A 1 112 ? -15.112 6.866 13.901 1.00 74.62 112 LEU A N 1
ATOM 880 C CA . LEU A 1 112 ? -16.084 6.013 13.211 1.00 74.62 112 LEU A CA 1
ATOM 881 C C . LEU A 1 112 ? -15.972 4.531 13.601 1.00 74.62 112 LEU A C 1
ATOM 883 O O . LEU A 1 112 ? -16.842 3.741 13.235 1.00 74.62 112 LEU A O 1
ATOM 887 N N . HIS A 1 113 ? -14.904 4.148 14.307 1.00 63.69 113 HIS A N 1
ATOM 888 C CA . HIS A 1 113 ? -14.647 2.778 14.765 1.00 63.69 113 HIS A CA 1
ATOM 889 C C . HIS A 1 113 ? -15.091 2.530 16.222 1.00 63.69 113 HIS A C 1
ATOM 891 O O . HIS A 1 113 ? -14.930 1.420 16.722 1.00 63.69 113 HIS A O 1
ATOM 897 N N . ALA A 1 114 ? -15.638 3.547 16.903 1.00 57.59 114 ALA A N 1
ATOM 898 C CA . ALA A 1 114 ? -16.008 3.496 18.323 1.00 57.59 114 ALA A CA 1
ATOM 899 C C . ALA A 1 114 ? -17.292 2.703 18.632 1.00 57.59 114 ALA A C 1
ATOM 901 O O . ALA A 1 114 ? -18.276 2.809 17.864 1.00 57.59 114 ALA A O 1
#